Protein AF-A0A2W4KYE5-F1 (afdb_monomer_lite)

Sequence (54 aa):
KARIAGRPEEALIRSALTGVQGKAGGEMPARGGNEQLSDREVALAVRFMLAASR

Secondary structure (DSSP, 8-state):
-----S-HHHHHHHHHHH-EE-TTS-EE-GGGG-TTS-HHHHHHHHHHHHHHT-

Foldseek 3Di:
DDPPPDDPLVVQLVCQQCWDQDPVRDTQHGVSPDPVDDSVNSSVVSVVVVVVVD

Radius of gyration: 11.69 Å; chains: 1; bounding box: 29×22×27 Å

Structure (mmCIF, N/CA/C/O backbone):
data_AF-A0A2W4KYE5-F1
#
_entry.id   AF-A0A2W4KYE5-F1
#
loop_
_atom_site.group_PDB
_atom_site.id
_atom_site.type_symbol
_atom_site.label_atom_id
_atom_site.label_alt_id
_atom_site.label_comp_id
_atom_site.label_asym_id
_atom_site.label_entity_id
_atom_site.label_seq_id
_atom_site.pdbx_PDB_ins_code
_atom_site.Cartn_x
_atom_site.Cartn_y
_atom_site.Cartn_z
_atom_site.occupancy
_atom_site.B_iso_or_equiv
_atom_site.auth_seq_id
_atom_site.auth_comp_id
_atom_site.auth_asym_id
_atom_site.auth_atom_id
_atom_site.pdbx_PDB_model_num
ATOM 1 N N . LYS A 1 1 ? 8.933 -9.829 -15.002 1.00 33.38 1 LYS A N 1
ATOM 2 C CA . LYS A 1 1 ? 8.080 -10.909 -14.453 1.00 33.38 1 LYS A CA 1
ATOM 3 C C . LYS A 1 1 ? 7.539 -10.477 -13.090 1.00 33.38 1 LYS A C 1
ATOM 5 O O . LYS A 1 1 ? 8.302 -10.460 -12.143 1.00 33.38 1 LYS A O 1
ATOM 10 N N . ALA A 1 2 ? 6.273 -10.076 -13.018 1.00 39.78 2 ALA A N 1
ATOM 11 C CA . ALA A 1 2 ? 5.494 -9.994 -11.779 1.00 39.78 2 ALA A CA 1
ATOM 12 C C . ALA A 1 2 ? 4.037 -10.268 -12.176 1.00 39.78 2 ALA A C 1
ATOM 14 O O . ALA A 1 2 ? 3.202 -9.375 -12.220 1.00 39.78 2 ALA A O 1
ATOM 15 N N . ARG A 1 3 ? 3.777 -11.500 -12.637 1.00 46.81 3 ARG A N 1
ATOM 16 C CA . ARG A 1 3 ? 2.406 -11.982 -12.812 1.00 46.81 3 ARG A CA 1
ATOM 17 C C . ARG A 1 3 ? 1.969 -12.466 -11.442 1.00 46.81 3 ARG A C 1
ATOM 19 O O . ARG A 1 3 ? 2.408 -13.516 -10.987 1.00 46.81 3 ARG A O 1
ATOM 26 N N . ILE A 1 4 ? 1.196 -11.628 -10.776 1.00 51.34 4 ILE A N 1
ATOM 27 C CA . ILE A 1 4 ? 0.554 -11.932 -9.511 1.00 51.34 4 ILE A CA 1
ATOM 28 C C . ILE A 1 4 ? -0.546 -12.954 -9.829 1.00 51.34 4 ILE A C 1
ATOM 30 O O . ILE A 1 4 ? -1.577 -12.608 -10.393 1.00 51.34 4 ILE A O 1
ATOM 34 N N . ALA A 1 5 ? -0.276 -14.229 -9.550 1.00 46.34 5 ALA A N 1
ATOM 35 C CA . ALA A 1 5 ? -1.183 -15.359 -9.759 1.00 46.34 5 ALA A CA 1
ATOM 36 C C . ALA A 1 5 ? -1.895 -15.756 -8.447 1.00 46.34 5 ALA A C 1
ATOM 38 O O . ALA A 1 5 ? -1.955 -16.922 -8.076 1.00 46.34 5 ALA A O 1
ATOM 39 N N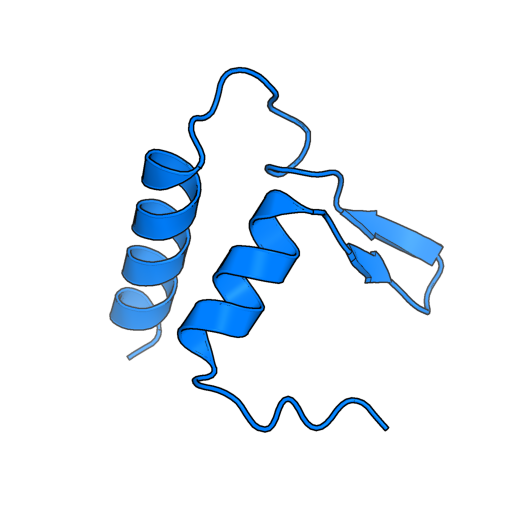 . GLY A 1 6 ? -2.408 -14.750 -7.742 1.00 51.00 6 GLY A N 1
ATOM 40 C CA . GLY A 1 6 ? -3.332 -14.825 -6.606 1.00 51.00 6 GLY A CA 1
ATOM 41 C C . GLY A 1 6 ? -4.303 -13.651 -6.757 1.00 51.00 6 GLY A C 1
ATOM 42 O O . GLY A 1 6 ? -4.003 -12.743 -7.533 1.00 51.00 6 GLY A O 1
ATOM 43 N N . ARG A 1 7 ? -5.477 -13.672 -6.117 1.00 69.88 7 ARG A N 1
ATOM 44 C CA . ARG A 1 7 ? -6.546 -12.675 -6.347 1.00 69.88 7 ARG A CA 1
ATOM 45 C C . ARG A 1 7 ? -5.960 -11.248 -6.415 1.00 69.88 7 ARG A C 1
ATOM 47 O O . ARG A 1 7 ? -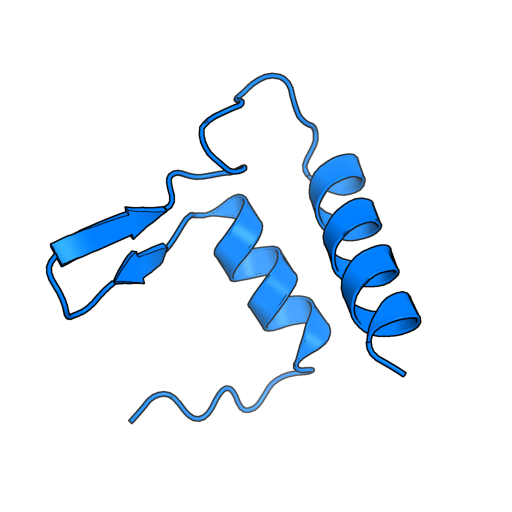5.244 -10.864 -5.490 1.00 69.88 7 ARG A O 1
ATOM 54 N N . PRO A 1 8 ? -6.230 -10.464 -7.479 1.00 80.75 8 PRO A N 1
ATOM 55 C CA . PRO A 1 8 ? -5.576 -9.168 -7.694 1.00 80.75 8 PRO A CA 1
ATOM 56 C C . PRO A 1 8 ? -5.762 -8.215 -6.506 1.00 80.75 8 PRO A C 1
ATOM 58 O O . PRO A 1 8 ? -4.850 -7.474 -6.160 1.00 80.75 8 PRO A O 1
ATOM 61 N N . GLU A 1 9 ? -6.901 -8.310 -5.824 1.00 86.94 9 GLU A N 1
ATOM 62 C CA . GLU A 1 9 ? -7.208 -7.587 -4.590 1.00 86.94 9 GLU A CA 1
ATOM 63 C C . GLU A 1 9 ? -6.222 -7.878 -3.447 1.00 86.94 9 GLU A C 1
ATOM 65 O O . GLU A 1 9 ? -5.644 -6.951 -2.887 1.00 86.94 9 GLU A O 1
ATOM 70 N N . GLU A 1 10 ? -5.982 -9.147 -3.108 1.00 88.94 10 GLU A N 1
ATOM 71 C CA . GLU A 1 10 ? -5.103 -9.526 -1.990 1.00 88.94 10 GLU A CA 1
ATOM 72 C C . GLU A 1 10 ? -3.670 -9.059 -2.212 1.00 88.94 10 GLU A C 1
ATOM 74 O O . GLU A 1 10 ? -2.988 -8.639 -1.278 1.00 88.94 10 GLU A O 1
ATOM 79 N N . ALA A 1 11 ? -3.209 -9.103 -3.458 1.00 88.12 11 ALA A N 1
ATOM 80 C CA . ALA A 1 11 ? -1.875 -8.644 -3.783 1.00 88.12 11 ALA A CA 1
ATOM 81 C C . ALA A 1 11 ? -1.739 -7.124 -3.683 1.00 88.12 11 ALA A C 1
ATOM 83 O O . ALA A 1 11 ? -0.715 -6.648 -3.196 1.00 88.12 11 ALA A O 1
ATOM 84 N N . LEU A 1 12 ? -2.772 -6.375 -4.081 1.00 88.56 12 LEU A N 1
ATOM 85 C CA . LEU A 1 12 ? -2.816 -4.925 -3.900 1.00 88.56 12 LEU A CA 1
ATOM 86 C C . LEU A 1 12 ? -2.840 -4.554 -2.415 1.00 88.56 12 LEU A C 1
ATOM 88 O O . LEU A 1 12 ? -2.074 -3.688 -1.997 1.00 88.56 12 LEU A O 1
ATOM 92 N N . ILE A 1 13 ? -3.643 -5.253 -1.608 1.00 91.12 13 ILE A N 1
ATOM 93 C CA . ILE A 1 13 ? -3.684 -5.058 -0.152 1.00 91.12 13 ILE A CA 1
ATOM 94 C C . ILE A 1 13 ? -2.312 -5.354 0.455 1.00 91.12 13 ILE A C 1
ATOM 96 O O . ILE A 1 13 ? -1.768 -4.523 1.175 1.00 91.12 13 ILE A O 1
ATOM 100 N N . ARG A 1 14 ? -1.704 -6.498 0.123 1.00 91.31 14 ARG A N 1
ATOM 101 C CA . ARG A 1 14 ? -0.374 -6.866 0.625 1.00 91.31 14 ARG A CA 1
ATOM 102 C C . ARG A 1 14 ? 0.671 -5.809 0.275 1.00 91.31 14 ARG A C 1
ATOM 104 O O . ARG A 1 14 ? 1.419 -5.399 1.154 1.00 91.31 14 ARG A O 1
ATOM 111 N N . SER A 1 15 ? 0.697 -5.346 -0.973 1.00 90.19 15 SER A N 1
ATOM 112 C CA . SER A 1 15 ? 1.592 -4.274 -1.419 1.00 90.19 15 SER A CA 1
ATOM 113 C C . SER A 1 15 ? 1.347 -2.947 -0.694 1.00 90.19 15 SER A C 1
ATOM 115 O O . SER A 1 15 ? 2.306 -2.243 -0.394 1.00 90.19 15 SER A O 1
ATOM 117 N N . ALA A 1 16 ? 0.096 -2.612 -0.370 1.00 89.75 16 ALA A N 1
ATOM 118 C CA . ALA A 1 16 ? -0.235 -1.420 0.408 1.00 89.75 16 ALA A CA 1
ATOM 119 C C . ALA A 1 16 ? 0.219 -1.530 1.874 1.00 89.75 16 ALA A C 1
ATOM 121 O O . ALA A 1 16 ? 0.697 -0.551 2.442 1.00 89.75 16 ALA A O 1
ATOM 122 N N . LEU A 1 17 ? 0.127 -2.719 2.476 1.00 91.06 17 LEU A N 1
ATOM 123 C CA . LEU A 1 17 ? 0.561 -2.961 3.855 1.00 91.06 17 LEU A CA 1
ATOM 124 C C . LEU A 1 17 ? 2.082 -2.985 3.994 1.00 91.06 17 LEU A C 1
ATOM 126 O O . LEU A 1 17 ? 2.614 -2.364 4.906 1.00 91.06 17 LEU A O 1
ATOM 130 N N . THR A 1 18 ? 2.788 -3.676 3.097 1.00 89.75 18 THR A N 1
ATOM 131 C CA . THR A 1 18 ? 4.250 -3.840 3.193 1.00 89.75 18 THR A CA 1
ATOM 132 C C . THR A 1 18 ? 5.037 -2.724 2.516 1.00 89.75 18 THR A C 1
ATOM 134 O O . THR A 1 18 ? 6.245 -2.632 2.706 1.00 89.75 18 THR A O 1
ATOM 137 N N . GLY A 1 19 ? 4.374 -1.903 1.703 1.00 86.88 19 GLY A N 1
ATOM 138 C CA . GLY A 1 19 ? 5.031 -0.966 0.802 1.00 86.88 19 GLY A CA 1
ATOM 139 C C . GLY A 1 19 ? 5.516 -1.639 -0.484 1.00 86.88 19 GLY A C 1
ATOM 140 O O . GLY A 1 19 ? 5.563 -2.872 -0.605 1.00 86.88 19 GLY A O 1
ATOM 141 N N . VAL A 1 20 ? 5.868 -0.813 -1.468 1.00 88.19 20 VAL A N 1
ATOM 142 C CA . VAL A 1 20 ? 6.442 -1.244 -2.749 1.00 88.19 20 VAL A CA 1
ATOM 143 C C . VAL A 1 20 ? 7.610 -0.357 -3.142 1.00 88.19 20 VAL A C 1
ATOM 145 O O . VAL A 1 20 ? 7.509 0.865 -3.154 1.00 88.19 20 VAL A O 1
ATOM 148 N N . GLN A 1 21 ? 8.714 -0.987 -3.528 1.00 81.88 21 GLN A N 1
ATOM 149 C CA . GLN A 1 21 ? 9.856 -0.302 -4.115 1.00 81.88 21 GLN A CA 1
ATOM 150 C C . GLN A 1 21 ? 9.681 -0.294 -5.638 1.00 81.88 21 GLN A C 1
ATOM 152 O O . GLN A 1 21 ? 9.681 -1.335 -6.303 1.00 81.88 21 GLN A O 1
ATOM 157 N N . GLY A 1 22 ? 9.445 0.885 -6.196 1.00 75.50 22 GLY A N 1
ATOM 158 C CA . GLY A 1 22 ? 9.288 1.099 -7.623 1.00 75.50 22 GLY A CA 1
ATOM 159 C C . GLY A 1 22 ? 10.622 0.959 -8.345 1.00 75.50 22 GLY A C 1
ATOM 160 O O . GLY A 1 22 ? 11.651 1.476 -7.922 1.00 75.50 22 GLY A O 1
ATOM 161 N N . LYS A 1 23 ? 10.599 0.299 -9.505 1.00 70.12 23 LYS A N 1
ATOM 162 C CA . LYS A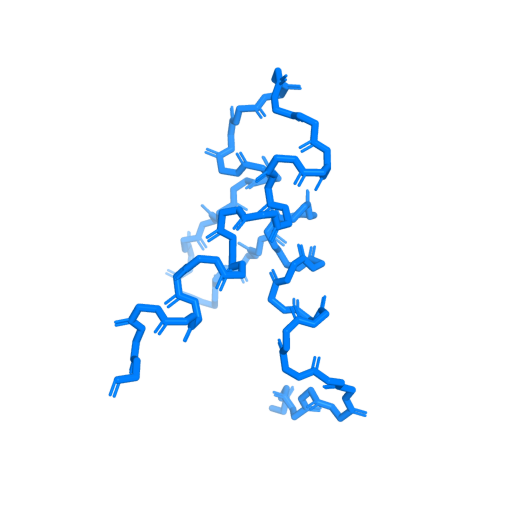 1 23 ? 11.799 0.070 -10.332 1.00 70.12 23 LYS A CA 1
ATOM 163 C C . LYS A 1 23 ? 12.463 1.350 -10.844 1.00 70.12 23 LYS A C 1
ATOM 165 O O . LYS A 1 23 ? 13.619 1.306 -11.236 1.00 70.12 23 LYS A O 1
ATOM 170 N N . ALA A 1 24 ? 11.722 2.455 -10.869 1.00 73.06 24 ALA A N 1
ATOM 171 C CA . ALA A 1 24 ? 12.196 3.770 -11.290 1.00 73.06 24 ALA A CA 1
ATOM 172 C C . ALA A 1 24 ? 12.725 4.625 -10.119 1.00 73.06 24 ALA A C 1
ATOM 174 O O . ALA A 1 24 ? 12.915 5.823 -10.286 1.00 73.06 24 ALA A O 1
ATOM 175 N N . GLY A 1 25 ? 12.934 4.031 -8.936 1.00 63.41 25 GLY A N 1
ATOM 176 C CA . GLY A 1 25 ? 13.485 4.720 -7.763 1.00 63.41 25 GLY A CA 1
ATOM 177 C C . GLY A 1 25 ? 12.451 5.379 -6.845 1.00 63.41 25 GLY A C 1
ATOM 178 O O . GLY A 1 25 ? 12.833 5.987 -5.855 1.00 63.41 25 GLY A O 1
ATOM 179 N N . GLY A 1 26 ? 11.152 5.258 -7.139 1.00 76.75 26 GLY A N 1
ATOM 180 C CA . GLY A 1 26 ? 10.089 5.706 -6.235 1.00 76.75 26 GLY A CA 1
ATOM 181 C C . GLY A 1 26 ? 9.726 4.619 -5.229 1.00 76.75 26 GLY A C 1
ATOM 182 O O . GLY A 1 26 ? 9.337 3.530 -5.638 1.00 76.75 26 GLY A O 1
ATOM 183 N N . GLU A 1 27 ? 9.815 4.900 -3.934 1.00 81.00 27 GLU A N 1
ATOM 184 C CA . GLU A 1 27 ? 9.362 3.98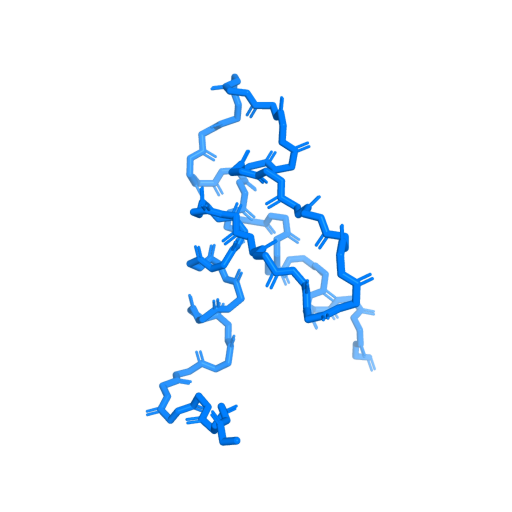7 -2.881 1.00 81.00 27 GLU A CA 1
ATOM 185 C C . GLU A 1 27 ? 7.993 4.427 -2.364 1.00 81.00 27 GLU A C 1
ATOM 187 O O . GLU A 1 27 ? 7.776 5.601 -2.074 1.00 81.00 27 GLU A O 1
ATOM 192 N N . MET A 1 28 ? 7.062 3.485 -2.240 1.00 87.06 28 MET A N 1
ATOM 193 C CA . MET A 1 28 ? 5.841 3.669 -1.468 1.00 87.06 28 MET A CA 1
ATOM 194 C C . MET A 1 28 ? 6.046 2.972 -0.120 1.00 87.06 28 MET A C 1
ATOM 196 O O . MET A 1 28 ? 6.133 1.738 -0.099 1.00 87.06 28 MET A O 1
ATOM 200 N N . PRO A 1 29 ? 6.130 3.715 0.995 1.00 87.94 29 PRO A N 1
ATOM 201 C CA . PRO A 1 29 ? 6.269 3.117 2.314 1.00 87.94 29 PRO A CA 1
ATOM 202 C C . PRO A 1 29 ? 5.056 2.257 2.682 1.00 87.94 29 PRO A C 1
ATOM 204 O O . PRO A 1 29 ? 3.956 2.425 2.144 1.00 87.94 29 PRO A O 1
ATOM 207 N N . ALA A 1 30 ? 5.255 1.355 3.643 1.00 88.56 30 ALA A N 1
ATOM 208 C CA . ALA A 1 30 ? 4.179 0.598 4.274 1.00 88.56 30 ALA A CA 1
ATOM 209 C C . ALA A 1 30 ? 3.038 1.527 4.717 1.00 88.56 30 ALA A C 1
ATOM 211 O O . ALA A 1 30 ? 3.282 2.599 5.277 1.00 88.56 30 ALA A O 1
ATOM 212 N N . ARG A 1 31 ? 1.791 1.132 4.436 1.00 89.31 31 ARG A N 1
ATOM 213 C CA . ARG A 1 31 ? 0.575 1.904 4.750 1.00 89.31 31 ARG A CA 1
ATOM 214 C C . ARG A 1 31 ? 0.605 3.349 4.222 1.00 89.31 31 ARG A C 1
ATOM 216 O O . ARG A 1 31 ? 0.011 4.247 4.814 1.00 89.31 31 ARG A O 1
ATOM 223 N N . GLY A 1 32 ? 1.333 3.594 3.129 1.00 84.94 32 GLY A N 1
ATOM 224 C CA . GLY A 1 32 ? 1.505 4.931 2.550 1.00 84.94 32 GLY A CA 1
ATOM 225 C C . GLY A 1 32 ? 2.314 5.897 3.424 1.00 84.94 32 GLY A C 1
ATOM 226 O O . GLY A 1 32 ? 2.247 7.102 3.208 1.00 84.94 32 GLY A O 1
ATOM 227 N N . GLY A 1 33 ? 3.054 5.389 4.414 1.00 85.38 33 GLY A N 1
ATOM 228 C CA . GLY A 1 33 ? 3.820 6.197 5.367 1.00 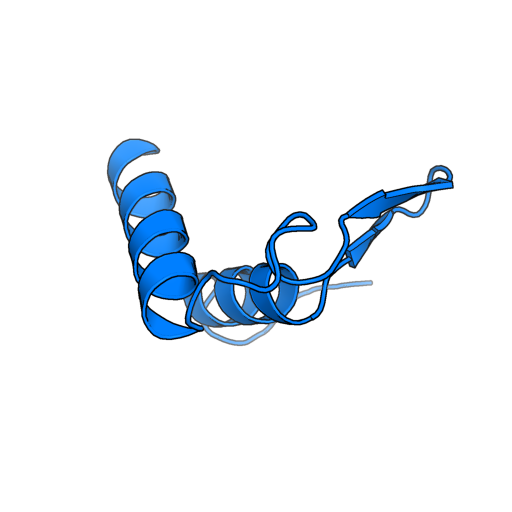85.38 33 GLY A CA 1
ATOM 229 C C . GLY A 1 33 ? 3.041 6.598 6.620 1.00 85.38 33 GLY A C 1
ATOM 230 O O . GLY A 1 33 ? 3.574 7.339 7.440 1.00 85.38 33 GLY A O 1
ATOM 231 N N . ASN A 1 34 ? 1.807 6.110 6.796 1.00 87.38 34 ASN A N 1
ATOM 232 C CA . ASN A 1 34 ? 1.030 6.345 8.008 1.00 87.38 34 ASN A CA 1
ATOM 233 C C . ASN A 1 34 ? 0.960 5.081 8.877 1.00 87.38 34 ASN A C 1
ATOM 235 O O . ASN A 1 34 ? 0.208 4.145 8.605 1.00 87.38 34 ASN A O 1
ATOM 239 N N . GLU A 1 35 ? 1.740 5.067 9.955 1.00 84.94 35 GLU A N 1
ATOM 240 C CA . GLU A 1 35 ? 1.798 3.948 10.900 1.00 84.94 35 GLU A CA 1
ATOM 241 C C . GLU A 1 35 ? 0.559 3.822 11.792 1.00 84.94 35 GLU A C 1
ATOM 243 O O . GLU A 1 35 ? 0.354 2.766 12.384 1.00 84.94 35 GLU A O 1
ATOM 248 N N . GLN A 1 36 ? -0.275 4.863 11.871 1.00 91.06 36 GLN A N 1
ATOM 249 C CA . GLN A 1 36 ? -1.494 4.853 12.686 1.00 91.06 36 GLN A CA 1
ATOM 250 C C . GLN A 1 36 ? -2.637 4.079 12.023 1.00 91.06 36 GLN A C 1
ATOM 252 O O . GLN A 1 36 ? -3.603 3.729 12.696 1.00 91.06 36 GLN A O 1
ATOM 257 N N . LEU A 1 37 ? -2.542 3.813 10.715 1.00 89.25 37 LEU A N 1
ATOM 258 C CA . LEU A 1 37 ? -3.557 3.052 9.997 1.00 89.25 37 LEU A CA 1
ATOM 259 C C . LEU A 1 37 ? -3.476 1.570 10.356 1.00 89.25 37 LEU A C 1
ATOM 261 O O . LEU A 1 37 ? -2.424 0.935 10.257 1.00 89.25 37 LEU A O 1
ATOM 265 N N . SER A 1 38 ? -4.620 0.993 10.702 1.00 91.62 38 SER A N 1
ATOM 266 C CA . SER A 1 38 ? -4.742 -0.449 10.860 1.00 91.62 38 SER A CA 1
ATOM 267 C C . SER A 1 38 ? -4.770 -1.152 9.503 1.00 91.62 38 SER A C 1
ATOM 269 O O . SER A 1 38 ? -5.255 -0.621 8.499 1.00 91.62 38 SER A O 1
ATOM 271 N N . ASP A 1 39 ? -4.328 -2.410 9.474 1.00 90.31 39 ASP A N 1
ATOM 272 C CA . ASP A 1 39 ? -4.338 -3.214 8.248 1.00 90.31 39 ASP A CA 1
ATOM 273 C C . ASP A 1 39 ? -5.750 -3.345 7.650 1.00 90.31 39 ASP A C 1
ATOM 275 O O . ASP A 1 39 ? -5.930 -3.432 6.433 1.00 90.31 39 ASP A O 1
ATOM 279 N N . ARG A 1 40 ? -6.772 -3.300 8.515 1.00 92.94 40 ARG A N 1
ATOM 280 C CA . ARG A 1 40 ? -8.182 -3.321 8.125 1.00 92.94 40 ARG A CA 1
ATOM 281 C C . ARG A 1 40 ? -8.591 -2.054 7.378 1.00 92.94 40 ARG A C 1
ATOM 283 O O . ARG A 1 40 ? -9.293 -2.161 6.376 1.00 92.94 40 ARG A O 1
ATOM 290 N N . GLU A 1 41 ? -8.175 -0.880 7.842 1.00 92.94 41 GLU A N 1
ATOM 291 C CA . GLU A 1 41 ? -8.478 0.396 7.180 1.00 92.94 41 GLU A CA 1
ATOM 292 C C . GLU A 1 41 ? -7.813 0.474 5.809 1.00 92.94 41 GLU A C 1
ATOM 294 O O . GLU A 1 41 ? -8.465 0.828 4.826 1.00 92.94 41 GLU A O 1
ATOM 299 N N . VAL A 1 42 ? -6.551 0.046 5.714 1.00 91.62 42 VAL A N 1
ATOM 300 C CA . VAL A 1 42 ? -5.829 -0.007 4.436 1.00 91.62 42 VAL A CA 1
ATOM 301 C C . VAL A 1 42 ? -6.503 -0.981 3.468 1.00 91.62 42 VAL A C 1
ATOM 303 O O . VAL A 1 42 ? -6.725 -0.640 2.305 1.00 91.62 42 VAL A O 1
ATOM 306 N N . ALA A 1 43 ? -6.910 -2.165 3.937 1.00 91.81 43 ALA A N 1
ATOM 307 C CA . ALA A 1 43 ? -7.635 -3.127 3.111 1.00 91.81 43 ALA A CA 1
ATOM 308 C C . ALA A 1 43 ? -8.983 -2.578 2.612 1.00 91.81 43 ALA A C 1
ATOM 310 O O . ALA A 1 43 ? -9.325 -2.751 1.441 1.00 91.81 43 ALA A O 1
ATOM 311 N N . LEU A 1 44 ? -9.743 -1.890 3.470 1.00 93.62 44 LEU A N 1
ATOM 312 C CA . LEU A 1 44 ? -11.015 -1.263 3.094 1.00 93.62 44 LEU A CA 1
ATOM 313 C C . LEU A 1 44 ? -10.824 -0.144 2.064 1.00 93.62 44 LEU A C 1
ATOM 315 O O . LEU A 1 44 ? -11.592 -0.073 1.106 1.00 93.62 44 LEU A O 1
A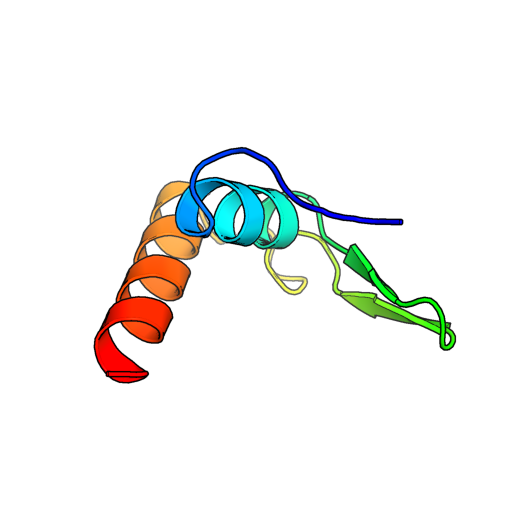TOM 319 N N . ALA A 1 45 ? -9.788 0.682 2.214 1.00 91.75 45 ALA A N 1
ATOM 320 C CA . ALA A 1 45 ? -9.467 1.729 1.249 1.00 91.75 45 ALA A CA 1
ATOM 321 C C . ALA A 1 45 ? -9.135 1.143 -0.135 1.00 91.75 45 ALA A C 1
ATOM 323 O O . ALA A 1 45 ? -9.672 1.597 -1.146 1.00 91.75 45 ALA A O 1
ATOM 324 N N . VAL A 1 46 ? -8.309 0.090 -0.193 1.00 89.62 46 VAL A N 1
ATOM 325 C CA . VAL A 1 46 ? -7.972 -0.600 -1.455 1.00 89.62 46 VAL A CA 1
ATOM 326 C C . VAL A 1 46 ? -9.217 -1.210 -2.101 1.00 89.62 46 VAL A C 1
ATOM 328 O O . VAL A 1 46 ? -9.424 -1.067 -3.306 1.00 89.62 46 VAL A O 1
ATOM 331 N N . ARG A 1 47 ? -10.088 -1.841 -1.306 1.00 91.69 47 ARG A N 1
ATOM 332 C CA . ARG A 1 47 ? -11.373 -2.377 -1.783 1.00 91.69 47 ARG A CA 1
ATOM 333 C C . ARG A 1 47 ? -12.278 -1.300 -2.363 1.00 91.69 47 ARG A C 1
ATOM 335 O O . ARG A 1 47 ? -12.870 -1.515 -3.418 1.00 91.69 47 ARG A O 1
ATOM 342 N N . PHE A 1 48 ? -12.368 -0.150 -1.697 1.00 92.56 48 PHE A N 1
ATOM 343 C CA . PHE A 1 48 ? -13.134 0.991 -2.188 1.00 92.56 48 PHE A CA 1
ATOM 344 C C . PHE A 1 48 ? -12.588 1.496 -3.528 1.00 92.56 48 PHE A C 1
ATOM 346 O O . PHE A 1 48 ? -13.361 1.673 -4.463 1.00 92.56 48 PHE A O 1
ATOM 353 N N . MET A 1 49 ? -11.266 1.645 -3.664 1.00 89.38 49 MET A N 1
ATOM 354 C CA . MET A 1 49 ? -10.633 2.060 -4.924 1.00 89.38 49 MET A CA 1
ATOM 355 C C . MET A 1 49 ? -10.895 1.070 -6.068 1.00 89.38 49 MET A C 1
ATOM 357 O O . MET A 1 49 ? -11.192 1.485 -7.185 1.00 89.38 49 MET A O 1
ATOM 361 N N . LEU A 1 50 ? -10.838 -0.238 -5.794 1.00 88.75 50 LEU A N 1
ATOM 362 C CA . LEU A 1 50 ? -11.168 -1.273 -6.779 1.00 88.75 50 LEU A CA 1
ATOM 363 C C . LEU A 1 50 ? -12.635 -1.219 -7.211 1.00 88.75 50 LEU A C 1
ATOM 365 O O . LEU A 1 50 ? -12.930 -1.386 -8.392 1.00 88.75 50 LEU A O 1
ATOM 369 N N . ALA A 1 51 ? -13.547 -0.979 -6.268 1.00 88.50 51 ALA A N 1
ATOM 370 C CA . ALA A 1 51 ? -14.967 -0.827 -6.563 1.00 88.50 51 ALA A CA 1
ATOM 371 C C . ALA A 1 51 ? -15.266 0.466 -7.342 1.00 88.50 51 ALA A C 1
ATOM 373 O O . ALA A 1 51 ? -16.115 0.450 -8.227 1.00 88.50 51 ALA A O 1
ATOM 374 N N . ALA A 1 52 ? -14.556 1.557 -7.037 1.00 89.00 52 ALA A N 1
ATOM 375 C CA . ALA A 1 52 ? -14.699 2.857 -7.692 1.00 89.00 52 ALA A CA 1
ATOM 376 C C . ALA A 1 52 ? -14.060 2.921 -9.090 1.00 89.00 52 ALA A C 1
ATOM 378 O O . ALA A 1 52 ? -14.404 3.792 -9.877 1.00 89.00 52 ALA A O 1
ATOM 379 N N . SER A 1 53 ? -13.132 2.014 -9.411 1.00 78.88 53 SER A N 1
ATOM 380 C CA . SER A 1 53 ? -12.492 1.921 -10.733 1.00 78.88 53 SER A CA 1
ATOM 381 C C . SER A 1 53 ? -13.371 1.240 -11.797 1.00 78.88 53 SER A C 1
ATOM 383 O O . SER A 1 53 ? -12.898 1.012 -12.915 1.00 78.88 53 SER A O 1
ATOM 385 N N . ARG A 1 54 ? -14.595 0.846 -11.440 1.00 58.22 54 ARG A N 1
ATOM 386 C CA . ARG A 1 54 ? -15.542 0.148 -12.310 1.00 58.22 54 ARG A CA 1
ATOM 387 C C . ARG A 1 54 ? -16.481 1.127 -12.999 1.00 58.22 54 ARG A C 1
ATOM 389 O O . ARG A 1 54 ? -16.827 0.831 -14.162 1.00 58.22 54 ARG A O 1
#

pLDDT: mean 81.31, std 15.01, range [33.38, 93.62]